Protein AF-A0A7W5KY20-F1 (afdb_monomer)

Secondary structure (DSSP, 8-state):
------------SHHHHHHHHHHHHHHHH-GGGHHHHHHHHHH-HHHHHHHHHHHHHHHHHHHHTTS-HHHHHHHHHHHHHHHHHHHHHHHHHHHHHHHHHHHHHT---PPP-

Sequence (113 aa):
MAQFSGGEEMVSGESGSTYLSAIETAETYFPEQKRLVQRLFYANEAFHSMCEDLAAAAQALAHVERLPETVREARRLEYAGLVDALLKEMGEAIAQSKIVVLRRSTQTGPKPL

Structure (mmCIF, N/CA/C/O backbone):
data_AF-A0A7W5KY20-F1
#
_entry.id   AF-A0A7W5KY20-F1
#
loop_
_atom_site.group_PDB
_atom_site.id
_atom_site.type_symbol
_atom_site.label_atom_id
_atom_site.label_alt_id
_atom_site.label_comp_id
_atom_site.label_asym_id
_atom_site.label_entity_id
_atom_site.label_seq_id
_atom_site.pdbx_PDB_ins_code
_atom_site.Cartn_x
_atom_site.Cartn_y
_atom_site.Cartn_z
_atom_site.occupancy
_atom_site.B_iso_or_equiv
_atom_site.auth_seq_id
_atom_site.auth_comp_id
_atom_site.auth_asym_id
_atom_site.auth_atom_id
_atom_site.pdbx_PDB_model_num
ATOM 1 N N . MET A 1 1 ? -27.983 -29.145 -35.647 1.00 36.66 1 MET A N 1
ATOM 2 C CA . MET A 1 1 ? -26.522 -28.908 -35.613 1.00 36.66 1 MET A CA 1
ATOM 3 C C . MET A 1 1 ? -26.319 -27.408 -35.471 1.00 36.66 1 MET A C 1
ATOM 5 O O . MET A 1 1 ? -26.842 -26.704 -36.315 1.00 36.66 1 MET A O 1
ATOM 9 N N . ALA A 1 2 ? -25.682 -26.820 -34.468 1.00 41.81 2 ALA A N 1
ATOM 10 C CA . ALA A 1 2 ? -25.273 -27.220 -33.127 1.00 41.81 2 ALA A CA 1
ATOM 11 C C . ALA A 1 2 ? -25.364 -25.933 -32.272 1.00 41.81 2 ALA A C 1
ATOM 13 O O . ALA A 1 2 ? -25.144 -24.840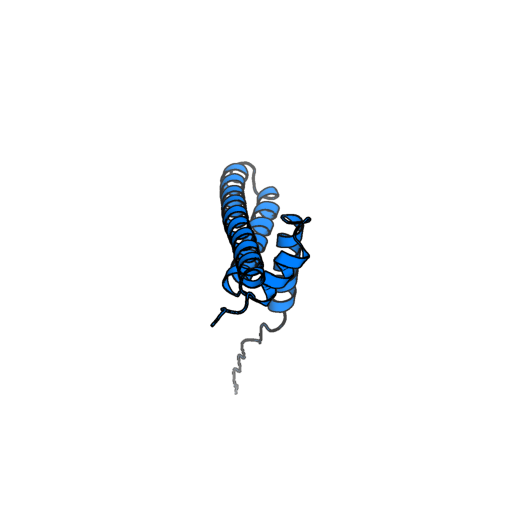 -32.792 1.00 41.81 2 ALA A O 1
ATOM 14 N N . GLN A 1 3 ? -25.746 -26.065 -31.002 1.00 44.97 3 GLN A N 1
ATOM 15 C CA . GLN A 1 3 ? -25.727 -24.988 -30.011 1.00 44.97 3 GLN A CA 1
ATOM 16 C C . GLN A 1 3 ? -24.270 -24.637 -29.674 1.00 44.97 3 GLN A C 1
ATOM 18 O O . GLN A 1 3 ? -23.470 -25.547 -29.472 1.00 44.97 3 GLN A O 1
ATOM 23 N N . PHE A 1 4 ? -23.942 -23.350 -29.560 1.00 42.97 4 PHE A N 1
ATOM 24 C CA . PHE A 1 4 ? -22.763 -22.901 -28.818 1.00 42.97 4 PHE A CA 1
ATOM 25 C C . PHE A 1 4 ? -23.239 -22.184 -27.560 1.00 42.97 4 PHE A C 1
ATOM 27 O O . PHE A 1 4 ? 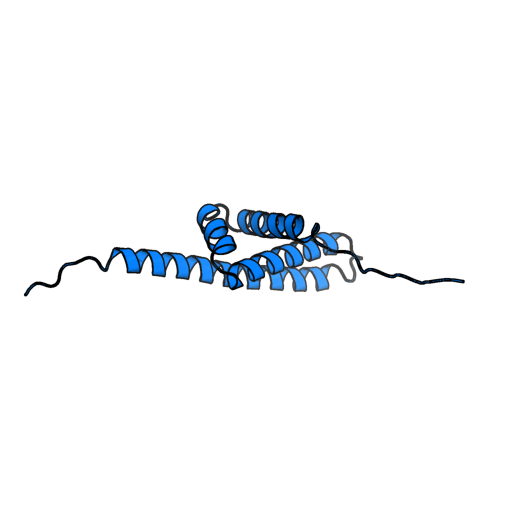-23.596 -21.009 -27.580 1.00 42.97 4 PHE A O 1
ATOM 34 N N . SER A 1 5 ? -23.282 -22.957 -26.478 1.00 50.44 5 SER A N 1
ATOM 35 C CA . SER A 1 5 ? -23.176 -22.445 -25.119 1.00 50.44 5 SER A CA 1
ATOM 36 C C . SER A 1 5 ? -21.768 -21.894 -24.914 1.00 50.44 5 SER A C 1
ATOM 38 O O . SER A 1 5 ? -20.790 -22.575 -25.214 1.00 50.44 5 SER A O 1
ATOM 40 N N . GLY A 1 6 ? -21.676 -20.693 -24.359 1.00 46.12 6 GLY A N 1
ATOM 41 C CA . GLY A 1 6 ? -20.463 -20.145 -23.766 1.00 46.12 6 GLY A CA 1
ATOM 42 C C . GLY A 1 6 ? -20.870 -19.472 -22.468 1.00 46.12 6 GLY A C 1
ATOM 43 O O . GLY A 1 6 ? -21.308 -18.329 -22.483 1.00 46.12 6 GLY A O 1
ATOM 44 N N . GLY A 1 7 ? -20.848 -20.233 -21.374 1.00 50.22 7 GLY A N 1
ATOM 45 C CA . GLY A 1 7 ? -20.946 -19.679 -20.034 1.00 50.22 7 GLY A CA 1
ATOM 46 C C . GLY A 1 7 ? -19.571 -19.175 -19.627 1.00 50.22 7 GLY A C 1
ATOM 47 O O . GLY A 1 7 ? -18.645 -19.972 -19.524 1.00 50.22 7 GLY A O 1
ATOM 48 N N . GLU A 1 8 ? -19.445 -17.878 -19.383 1.00 44.34 8 GLU A N 1
ATOM 49 C CA . GLU A 1 8 ? -18.285 -17.323 -18.688 1.00 44.34 8 GLU A CA 1
ATOM 50 C C . GLU A 1 8 ? -18.492 -17.512 -17.182 1.00 44.34 8 GLU A C 1
ATOM 52 O O . GLU A 1 8 ? -19.124 -16.728 -16.479 1.00 44.34 8 GLU A O 1
ATOM 57 N N . GLU A 1 9 ? -18.098 -18.707 -16.752 1.00 43.56 9 GLU A N 1
ATOM 58 C CA . GLU A 1 9 ? -17.137 -18.935 -15.675 1.00 43.56 9 GLU A CA 1
ATOM 59 C C . GLU A 1 9 ? -17.084 -17.875 -14.554 1.00 43.56 9 GLU A C 1
ATOM 61 O O . GLU A 1 9 ? -16.310 -16.926 -14.540 1.00 43.56 9 GLU A O 1
ATOM 66 N N . MET A 1 10 ? -17.917 -18.124 -13.552 1.00 43.75 10 MET A N 1
ATOM 67 C CA . MET A 1 10 ? -17.723 -17.829 -12.134 1.00 43.75 10 MET A CA 1
ATOM 68 C C . MET A 1 10 ? -16.254 -17.811 -11.645 1.00 43.75 10 MET A C 1
ATOM 70 O O . MET A 1 10 ? -15.729 -18.826 -11.187 1.00 43.75 10 MET A O 1
ATOM 74 N N . VAL A 1 11 ? -15.641 -16.623 -11.588 1.00 46.72 11 VAL A N 1
ATOM 75 C CA . VAL A 1 11 ? -14.424 -16.350 -10.797 1.00 46.72 11 VAL A CA 1
ATOM 76 C C . VAL A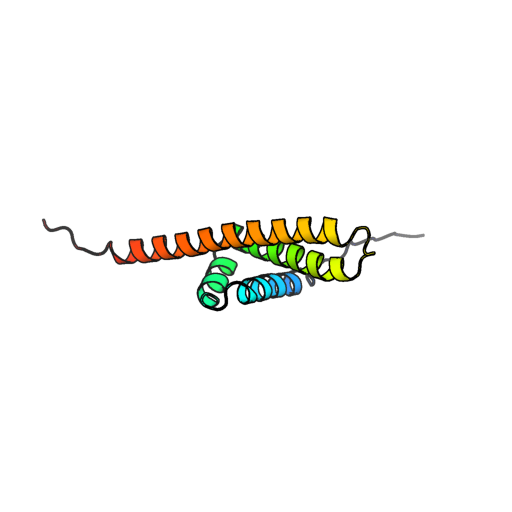 1 11 ? -14.778 -16.183 -9.311 1.00 46.72 11 VAL A C 1
ATOM 78 O O . VAL A 1 11 ? -14.677 -15.120 -8.718 1.00 46.72 11 VAL A O 1
ATOM 81 N N . SER A 1 12 ? -15.256 -17.251 -8.669 1.00 47.44 12 SER A N 1
ATOM 82 C CA . SER A 1 12 ? -15.520 -17.238 -7.216 1.00 47.44 12 SER A CA 1
ATOM 83 C C . SER A 1 12 ? -14.314 -17.719 -6.387 1.00 47.44 12 SER A C 1
ATOM 85 O O . SER A 1 12 ? -14.421 -17.825 -5.166 1.00 47.44 12 SER A O 1
ATOM 87 N N . GLY A 1 13 ? -13.181 -18.030 -7.036 1.00 46.69 13 GLY A N 1
ATOM 88 C CA . GLY A 1 13 ? -11.994 -18.638 -6.414 1.00 46.69 13 GLY A CA 1
ATOM 89 C C . GLY A 1 13 ? -10.762 -17.733 -6.269 1.00 46.69 13 GLY A C 1
ATOM 90 O O . GLY A 1 13 ? -9.965 -17.966 -5.364 1.00 46.69 13 GLY A O 1
ATOM 91 N N . GLU A 1 14 ? -10.602 -16.691 -7.093 1.00 50.56 14 GLU A N 1
ATOM 92 C CA . GLU A 1 14 ? -9.459 -15.760 -6.985 1.00 50.56 14 GLU A CA 1
ATOM 93 C C . GLU A 1 14 ? -9.629 -14.759 -5.844 1.00 50.56 14 GLU A C 1
ATOM 95 O O . GLU A 1 14 ? -8.662 -14.458 -5.143 1.00 50.56 14 GLU A O 1
ATOM 100 N N . SER A 1 15 ? -10.862 -14.306 -5.595 1.00 57.94 15 SER A N 1
ATOM 101 C CA . SER A 1 15 ? -11.131 -13.280 -4.585 1.00 57.94 15 SER A CA 1
ATOM 102 C C . SER A 1 15 ? -10.625 -13.685 -3.205 1.00 57.94 15 SER A C 1
ATOM 104 O O . SER A 1 15 ? -10.014 -12.867 -2.540 1.00 57.94 15 SER A O 1
ATOM 106 N N . GLY A 1 16 ? -10.782 -14.946 -2.787 1.00 60.75 16 GLY A N 1
ATOM 107 C CA . GLY A 1 16 ? -10.309 -15.396 -1.472 1.00 60.75 16 GLY A CA 1
ATOM 108 C C . GLY A 1 16 ? -8.783 -15.385 -1.320 1.00 60.75 16 GLY A C 1
ATOM 109 O O . GLY A 1 16 ? -8.278 -15.060 -0.247 1.00 60.75 16 GLY A O 1
ATOM 110 N N . SER A 1 17 ? -8.043 -15.700 -2.388 1.00 68.81 17 SER A N 1
ATOM 111 C CA . SER A 1 17 ? -6.574 -15.713 -2.370 1.00 68.81 17 SER A CA 1
ATOM 112 C C . SER A 1 17 ? -5.999 -14.298 -2.409 1.00 68.81 17 SER A C 1
ATOM 114 O O . SER A 1 17 ? -5.088 -13.988 -1.644 1.00 68.81 17 SER A O 1
ATOM 116 N N . THR A 1 18 ? -6.544 -13.426 -3.261 1.00 75.38 18 THR A N 1
ATOM 117 C CA . THR A 1 18 ? -6.134 -12.015 -3.343 1.00 75.38 18 THR A CA 1
ATOM 118 C C . THR A 1 18 ? -6.475 -11.270 -2.054 1.00 75.38 18 THR A C 1
ATOM 120 O O . THR A 1 18 ? -5.659 -10.507 -1.548 1.00 75.38 18 THR A O 1
ATOM 123 N N . TYR A 1 19 ? -7.625 -11.579 -1.453 1.00 77.31 19 TYR A N 1
ATOM 124 C CA . TYR A 1 19 ? -8.073 -11.023 -0.177 1.00 77.31 19 TYR A CA 1
ATOM 125 C C . TYR A 1 19 ? -7.136 -11.374 0.987 1.00 77.31 19 TYR A C 1
ATOM 127 O O . TYR A 1 19 ? -6.744 -10.504 1.767 1.00 77.31 19 TYR A O 1
ATOM 135 N N . LEU A 1 20 ? -6.719 -12.641 1.096 1.00 84.31 20 LEU A N 1
ATOM 136 C CA . LEU A 1 20 ? -5.728 -13.050 2.098 1.00 84.31 20 LEU A CA 1
ATOM 137 C C . LEU A 1 20 ? -4.346 -12.446 1.806 1.00 84.31 20 LEU A C 1
ATOM 139 O O . LEU A 1 20 ? -3.683 -11.967 2.722 1.00 84.31 20 LEU A O 1
ATOM 143 N N . SER A 1 21 ? -3.948 -12.360 0.535 1.00 88.19 21 SER A N 1
ATOM 144 C CA . SER A 1 21 ? -2.699 -11.694 0.148 1.00 88.19 21 SER A CA 1
ATOM 145 C C . SER A 1 21 ? -2.694 -10.204 0.518 1.00 88.19 21 SER A C 1
ATOM 147 O O . SER A 1 21 ? -1.655 -9.672 0.914 1.00 88.19 21 SER A O 1
ATOM 149 N N . ALA A 1 22 ? -3.838 -9.521 0.415 1.00 91.25 22 ALA A N 1
ATOM 150 C CA . ALA A 1 22 ? -3.983 -8.103 0.734 1.00 91.25 22 ALA A CA 1
ATOM 151 C C . ALA A 1 22 ? -3.740 -7.821 2.222 1.00 91.25 22 ALA A C 1
ATOM 153 O O . ALA A 1 22 ? -2.922 -6.967 2.581 1.00 91.25 22 ALA A O 1
ATOM 154 N N . ILE A 1 23 ? -4.401 -8.577 3.103 1.00 92.94 23 ILE A N 1
ATOM 155 C CA . ILE A 1 23 ? -4.242 -8.408 4.550 1.00 92.94 23 ILE A CA 1
ATOM 156 C C . ILE A 1 23 ? -2.848 -8.841 5.023 1.00 92.94 23 ILE A C 1
ATOM 158 O O . ILE A 1 23 ? -2.239 -8.134 5.823 1.00 92.94 23 ILE A O 1
ATOM 162 N N . GLU A 1 24 ? -2.298 -9.937 4.492 1.00 94.38 24 GLU A N 1
ATOM 163 C CA . GLU A 1 24 ? -0.950 -10.408 4.834 1.00 94.38 24 GLU A CA 1
ATOM 164 C C . GLU A 1 24 ? 0.122 -9.390 4.438 1.00 94.38 24 GLU A C 1
ATOM 166 O O . GLU A 1 24 ? 1.007 -9.084 5.241 1.00 94.38 24 GLU A O 1
ATOM 171 N N . THR A 1 25 ? -0.000 -8.800 3.244 1.00 94.56 25 THR A N 1
ATOM 172 C CA . THR A 1 25 ? 0.915 -7.751 2.781 1.00 94.56 25 THR A CA 1
ATOM 173 C C . THR A 1 25 ? 0.862 -6.541 3.710 1.00 94.56 25 THR A C 1
ATOM 175 O O . THR A 1 25 ? 1.896 -6.097 4.209 1.00 94.56 25 THR A O 1
ATOM 178 N N . ALA A 1 26 ? -0.336 -6.032 4.013 1.00 92.81 26 ALA A N 1
ATOM 179 C CA . ALA A 1 26 ? -0.501 -4.905 4.929 1.00 92.81 26 ALA A CA 1
ATOM 180 C C . ALA A 1 26 ? 0.085 -5.200 6.323 1.00 92.81 26 ALA A C 1
ATOM 182 O O . ALA A 1 26 ? 0.734 -4.349 6.934 1.00 92.81 26 ALA A O 1
ATOM 183 N N . GLU A 1 27 ? -0.078 -6.420 6.829 1.00 95.25 27 GLU A N 1
ATOM 184 C CA . GLU A 1 27 ? 0.497 -6.835 8.106 1.00 95.25 27 GLU A CA 1
ATOM 185 C C . GLU A 1 27 ? 2.031 -6.862 8.128 1.00 95.25 27 GLU A C 1
ATOM 187 O O . GLU A 1 27 ? 2.617 -6.664 9.198 1.00 95.25 27 GLU A O 1
ATOM 192 N N . THR A 1 28 ? 2.686 -7.108 6.991 1.00 95.00 28 THR A N 1
ATOM 193 C CA . THR A 1 28 ? 4.148 -7.021 6.868 1.00 95.00 28 THR A CA 1
ATOM 194 C C . THR A 1 28 ? 4.637 -5.585 7.047 1.00 95.00 28 THR A C 1
ATOM 196 O O . THR A 1 28 ? 5.663 -5.371 7.692 1.00 95.00 28 THR A O 1
ATOM 199 N N . TYR A 1 29 ? 3.892 -4.600 6.538 1.00 93.56 29 TYR A N 1
ATOM 200 C CA . TYR A 1 29 ? 4.238 -3.181 6.672 1.00 93.56 29 TYR A CA 1
ATOM 201 C C . TYR A 1 29 ? 3.831 -2.576 8.023 1.00 93.56 29 TYR A C 1
ATOM 203 O O . TYR A 1 29 ? 4.448 -1.617 8.486 1.00 93.56 29 TYR A O 1
ATOM 211 N N . PHE A 1 30 ? 2.835 -3.157 8.698 1.00 94.06 30 PHE A N 1
ATOM 212 C CA . PHE A 1 30 ? 2.319 -2.674 9.983 1.00 94.06 30 PHE A CA 1
ATOM 213 C C . PHE A 1 30 ? 2.356 -3.748 11.095 1.00 94.06 30 PHE A C 1
ATOM 215 O O . PHE A 1 30 ? 1.320 -4.033 11.712 1.00 94.06 30 PHE A O 1
ATOM 222 N N . PRO A 1 31 ? 3.530 -4.323 11.433 1.00 93.62 31 PRO A N 1
ATOM 223 C CA . PRO A 1 31 ? 3.633 -5.469 12.345 1.00 93.62 31 PRO A CA 1
ATOM 224 C C . PRO A 1 31 ? 3.123 -5.171 13.765 1.00 93.62 31 PRO A C 1
ATOM 226 O O . PRO A 1 31 ? 2.418 -5.985 14.361 1.00 93.62 31 PRO A O 1
ATOM 229 N N . GLU A 1 32 ? 3.370 -3.965 14.278 1.00 93.38 32 GLU A N 1
ATOM 230 C CA . GLU A 1 32 ? 2.906 -3.536 15.608 1.00 93.38 32 GLU A CA 1
ATOM 231 C C . GLU A 1 32 ? 1.384 -3.324 15.680 1.00 93.38 32 GLU A C 1
ATOM 233 O O . GLU A 1 32 ? 0.801 -3.163 16.753 1.00 93.38 32 GLU A O 1
ATOM 238 N N . GLN A 1 33 ? 0.715 -3.268 14.526 1.00 92.75 33 GLN A N 1
ATOM 239 C CA . GLN A 1 33 ? -0.675 -2.829 14.398 1.00 92.75 33 GLN A CA 1
ATOM 240 C C . GLN A 1 33 ? -1.556 -3.871 13.701 1.00 92.75 33 GLN A C 1
ATOM 242 O O . GLN A 1 33 ? -2.712 -3.571 13.408 1.00 92.75 33 GLN A O 1
ATOM 247 N N . LYS A 1 34 ? -1.066 -5.108 13.525 1.00 93.38 34 LYS A N 1
ATOM 248 C CA . LYS A 1 34 ? -1.759 -6.216 12.840 1.00 93.38 34 LYS A CA 1
ATOM 249 C C . LYS A 1 34 ? -3.227 -6.360 13.231 1.00 93.38 34 LYS A C 1
ATOM 251 O O . LYS A 1 34 ? -4.100 -6.338 12.377 1.00 93.38 34 LYS A O 1
ATOM 256 N N . ARG A 1 35 ? -3.540 -6.398 14.531 1.00 91.50 35 ARG A N 1
ATOM 257 C CA . ARG A 1 35 ? -4.934 -6.531 15.009 1.00 91.50 35 ARG A CA 1
ATOM 258 C C . ARG A 1 35 ? -5.844 -5.381 14.566 1.00 91.50 35 ARG A C 1
ATOM 260 O O . ARG A 1 35 ? -7.044 -5.576 14.388 1.00 91.50 35 ARG 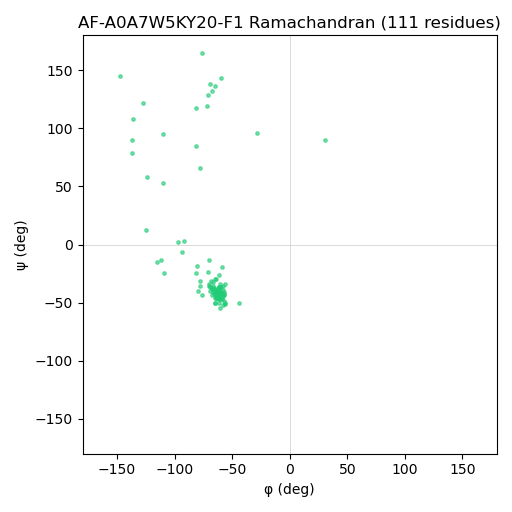A O 1
ATOM 267 N N . LEU A 1 36 ? -5.300 -4.170 14.467 1.00 92.38 36 LEU A N 1
ATOM 268 C CA . LEU A 1 36 ? -6.054 -2.998 14.032 1.00 92.38 36 LEU A CA 1
ATOM 269 C C . LEU A 1 36 ? -6.198 -2.974 12.509 1.00 92.38 36 LEU A C 1
ATOM 271 O O . LEU A 1 36 ? -7.291 -2.691 12.033 1.00 92.38 36 LEU A O 1
ATOM 275 N N . VAL A 1 37 ? -5.142 -3.339 11.777 1.00 93.62 37 VAL A N 1
ATOM 276 C CA . VAL A 1 37 ? -5.177 -3.549 10.322 1.00 93.62 37 VAL A CA 1
ATOM 277 C C . VAL A 1 37 ? -6.243 -4.578 9.968 1.00 93.62 37 VAL A C 1
ATOM 279 O O . VAL A 1 37 ? -7.131 -4.270 9.185 1.00 93.62 37 VAL A O 1
ATOM 282 N N . GLN A 1 38 ? -6.245 -5.739 10.630 1.00 93.62 38 GLN A N 1
ATOM 283 C CA . GLN A 1 38 ? -7.261 -6.770 10.423 1.00 93.62 38 GLN A CA 1
ATOM 284 C C . GLN A 1 38 ? -8.670 -6.236 10.669 1.00 93.62 38 GLN A C 1
ATOM 286 O O . GLN A 1 38 ? -9.560 -6.397 9.842 1.00 93.62 38 GLN A O 1
ATOM 291 N N . ARG A 1 39 ? -8.882 -5.545 11.793 1.00 93.44 39 ARG A N 1
ATOM 292 C CA . ARG A 1 39 ? -10.190 -4.966 12.110 1.00 93.44 39 ARG A CA 1
ATOM 293 C C . ARG A 1 39 ? -10.656 -3.980 11.043 1.00 93.44 39 ARG A C 1
ATOM 295 O O . ARG A 1 39 ? -11.822 -4.020 10.675 1.00 93.44 39 ARG A O 1
ATOM 302 N N . LEU A 1 40 ? -9.780 -3.080 10.600 1.00 92.88 40 LEU A N 1
ATOM 303 C CA . LEU A 1 40 ? -10.112 -2.086 9.582 1.00 92.88 40 LEU A CA 1
ATOM 304 C C . LEU A 1 40 ? -10.387 -2.742 8.235 1.00 92.88 40 LEU A C 1
ATOM 306 O O . LEU A 1 40 ? -11.359 -2.378 7.593 1.00 92.88 40 LEU A O 1
ATOM 310 N N . PHE A 1 41 ? -9.602 -3.748 7.869 1.00 93.56 41 PHE A N 1
ATOM 311 C CA . PHE A 1 41 ? -9.780 -4.511 6.643 1.00 93.56 41 PHE A CA 1
ATOM 312 C C . PHE A 1 41 ? -11.170 -5.158 6.550 1.00 93.56 41 PHE A C 1
ATOM 314 O O . PHE A 1 41 ? -11.832 -5.032 5.530 1.00 93.56 41 PHE A O 1
ATOM 321 N N . TYR A 1 42 ? -11.674 -5.754 7.637 1.00 91.56 42 TYR A N 1
ATOM 322 C CA . TYR A 1 42 ? -13.025 -6.338 7.651 1.00 91.56 42 TYR A CA 1
ATOM 323 C C . TYR A 1 42 ? -14.161 -5.323 7.868 1.00 91.56 42 TYR A C 1
ATOM 325 O O . TYR A 1 42 ? -15.320 -5.652 7.627 1.00 91.56 42 TYR A O 1
ATOM 333 N N . ALA A 1 43 ? -13.873 -4.123 8.385 1.00 89.56 43 ALA A N 1
ATOM 334 C CA . ALA A 1 43 ? -14.898 -3.165 8.818 1.00 89.56 43 ALA A CA 1
ATOM 335 C C . ALA A 1 43 ? -14.997 -1.899 7.954 1.00 89.56 43 ALA A C 1
ATOM 337 O O . ALA A 1 43 ? -15.941 -1.127 8.122 1.00 89.56 43 ALA A O 1
ATOM 338 N N . ASN A 1 44 ? -14.020 -1.640 7.087 1.00 90.69 44 ASN A N 1
ATOM 339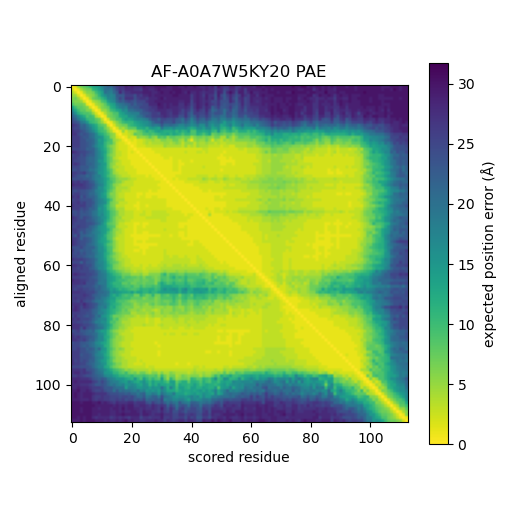 C CA . ASN A 1 44 ? -13.935 -0.438 6.269 1.00 90.69 44 ASN A CA 1
ATOM 340 C C . ASN A 1 44 ? -13.532 -0.815 4.840 1.00 90.69 44 ASN A C 1
ATOM 342 O O . ASN A 1 44 ? -12.376 -1.136 4.581 1.00 90.69 44 ASN A O 1
ATOM 346 N N . GLU A 1 45 ? -14.486 -0.713 3.917 1.00 89.69 45 GLU A N 1
ATOM 347 C CA . GLU A 1 45 ? -14.310 -1.032 2.496 1.00 89.69 45 GLU A CA 1
ATOM 348 C C . GLU A 1 45 ? -13.227 -0.179 1.816 1.00 89.69 45 GLU A C 1
ATOM 350 O O . GLU A 1 45 ? -12.447 -0.692 1.020 1.00 89.69 45 GLU A O 1
ATOM 355 N N . ALA A 1 46 ? -13.095 1.100 2.182 1.00 90.88 46 ALA A N 1
ATOM 356 C CA . ALA A 1 46 ? -12.022 1.941 1.650 1.00 90.88 46 ALA A CA 1
ATOM 357 C C . ALA A 1 46 ? -10.645 1.455 2.130 1.00 90.88 46 ALA A C 1
ATOM 359 O O . ALA A 1 46 ? -9.685 1.442 1.367 1.00 90.88 46 ALA A O 1
ATOM 360 N N . PHE A 1 47 ? -10.546 1.007 3.387 1.00 93.00 47 PHE A N 1
ATOM 361 C CA . PHE A 1 47 ? -9.310 0.419 3.909 1.00 93.00 47 PHE A CA 1
ATOM 362 C C . PHE A 1 47 ? -9.006 -0.944 3.286 1.00 93.00 47 PHE A C 1
ATOM 364 O O . PHE A 1 47 ? -7.847 -1.248 3.023 1.00 93.00 47 PHE A O 1
ATOM 371 N N . HIS A 1 48 ? -10.040 -1.738 3.019 1.00 93.06 48 HIS A N 1
ATOM 372 C CA . HIS A 1 48 ? -9.928 -2.981 2.270 1.00 93.06 48 HIS A CA 1
ATOM 373 C C . HIS A 1 48 ? -9.327 -2.746 0.874 1.00 93.06 48 HIS A C 1
ATOM 375 O O . HIS A 1 48 ? -8.297 -3.339 0.563 1.00 93.06 48 HIS A O 1
ATOM 381 N N . SER A 1 49 ? -9.891 -1.812 0.099 1.00 92.50 49 SER A N 1
ATOM 382 C CA . SER A 1 49 ? -9.380 -1.445 -1.231 1.00 92.50 49 SER A CA 1
ATOM 383 C C . SER A 1 49 ? -7.919 -0.988 -1.181 1.00 92.50 49 SER A C 1
ATOM 385 O O . SER A 1 49 ? -7.112 -1.433 -1.988 1.00 92.50 49 SER A O 1
ATOM 387 N N . MET A 1 50 ? -7.536 -0.174 -0.185 1.00 94.44 50 MET A N 1
ATOM 388 C CA . MET A 1 50 ? -6.135 0.243 -0.016 1.00 94.44 50 MET A CA 1
ATOM 389 C C . MET A 1 50 ? -5.187 -0.945 0.224 1.00 94.44 50 MET A C 1
ATOM 391 O O . MET A 1 50 ? -4.055 -0.936 -0.256 1.00 94.44 50 MET A O 1
ATOM 395 N N . CYS A 1 51 ? -5.621 -1.978 0.956 1.00 95.25 51 CYS A N 1
ATOM 396 C CA . CYS A 1 51 ? -4.822 -3.191 1.144 1.00 95.25 51 CYS A CA 1
ATOM 397 C C . CYS A 1 51 ? -4.669 -3.994 -0.159 1.00 95.25 51 CYS A C 1
ATOM 399 O O . CYS A 1 51 ? -3.599 -4.559 -0.396 1.00 95.25 51 CYS A O 1
ATOM 401 N N . GLU A 1 52 ? -5.713 -4.061 -0.991 1.00 94.12 52 GLU A N 1
ATOM 402 C CA . GLU A 1 52 ? -5.652 -4.712 -2.307 1.00 94.12 52 GLU A CA 1
ATOM 403 C C . GLU A 1 52 ? -4.680 -3.975 -3.237 1.00 94.12 52 GLU A C 1
ATOM 405 O O . GLU A 1 52 ? -3.793 -4.599 -3.826 1.00 94.12 52 GLU A O 1
ATOM 410 N N . ASP A 1 53 ? -4.771 -2.643 -3.282 1.00 94.12 53 ASP A N 1
ATOM 411 C CA . ASP A 1 53 ? -3.873 -1.792 -4.066 1.00 94.12 53 ASP A CA 1
ATOM 412 C C . ASP A 1 53 ? -2.415 -1.929 -3.603 1.00 94.12 53 ASP A C 1
ATOM 414 O O . ASP A 1 53 ? -1.498 -2.033 -4.424 1.00 94.12 53 ASP A O 1
ATOM 418 N N . LEU A 1 54 ? -2.184 -2.003 -2.287 1.00 94.75 54 LEU A N 1
ATOM 419 C CA . LEU A 1 54 ? -0.852 -2.214 -1.724 1.00 94.75 54 LEU A CA 1
ATOM 420 C C . LEU A 1 54 ? -0.272 -3.570 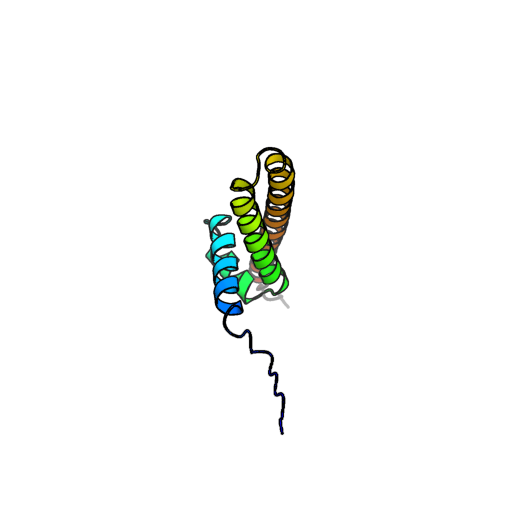-2.136 1.00 94.75 54 LEU A C 1
ATOM 422 O O . LEU A 1 54 ? 0.897 -3.640 -2.520 1.00 94.75 54 LEU A O 1
ATOM 426 N N . ALA A 1 55 ? -1.066 -4.642 -2.080 1.00 94.00 55 ALA A N 1
A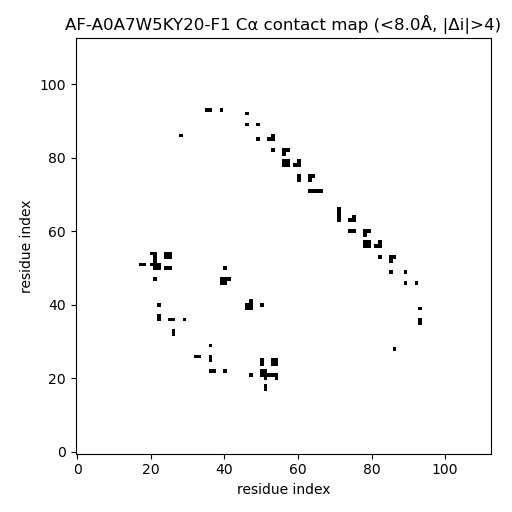TOM 427 C CA . ALA A 1 55 ? -0.622 -5.965 -2.510 1.00 94.00 55 ALA A CA 1
ATOM 428 C C . ALA A 1 55 ? -0.295 -6.000 -4.006 1.00 94.00 55 ALA A C 1
ATOM 430 O O . ALA A 1 55 ? 0.759 -6.516 -4.386 1.00 94.00 55 ALA A O 1
ATOM 431 N N . ALA A 1 56 ? -1.130 -5.384 -4.844 1.00 92.50 56 ALA A N 1
ATOM 432 C CA . ALA A 1 56 ? -0.873 -5.279 -6.276 1.00 92.50 56 ALA A CA 1
ATOM 433 C C . ALA A 1 56 ? 0.413 -4.484 -6.572 1.00 92.50 56 ALA A C 1
ATOM 435 O O . ALA A 1 56 ? 1.252 -4.928 -7.362 1.00 92.50 56 ALA A O 1
ATOM 436 N N . ALA A 1 57 ? 0.618 -3.345 -5.904 1.00 92.75 57 ALA A N 1
ATOM 437 C CA . ALA A 1 57 ? 1.811 -2.516 -6.074 1.00 92.75 57 ALA A CA 1
ATOM 438 C C . ALA A 1 57 ? 3.089 -3.222 -5.584 1.00 92.75 57 ALA A C 1
ATOM 440 O O . ALA A 1 57 ? 4.113 -3.204 -6.274 1.00 92.75 57 ALA A O 1
ATOM 441 N N . ALA A 1 58 ? 3.032 -3.897 -4.432 1.00 91.75 58 ALA A N 1
ATOM 442 C CA . ALA A 1 58 ? 4.151 -4.668 -3.894 1.00 91.75 58 ALA A CA 1
ATOM 443 C C . ALA A 1 58 ? 4.508 -5.859 -4.799 1.00 91.75 58 ALA A C 1
ATOM 445 O O . ALA A 1 58 ? 5.686 -6.110 -5.073 1.00 91.75 58 ALA A O 1
ATOM 446 N N . GLN A 1 59 ? 3.501 -6.559 -5.331 1.00 91.38 59 GLN A N 1
ATOM 447 C CA . GLN A 1 59 ? 3.707 -7.633 -6.296 1.00 91.38 59 GLN A CA 1
ATOM 448 C C . GLN A 1 59 ? 4.345 -7.103 -7.583 1.00 91.38 59 GLN A C 1
ATOM 450 O O . GLN A 1 59 ? 5.322 -7.688 -8.060 1.00 91.38 59 GLN A O 1
ATOM 455 N N . ALA A 1 60 ? 3.849 -5.986 -8.122 1.00 90.19 60 ALA A N 1
ATOM 456 C CA . ALA A 1 60 ? 4.418 -5.351 -9.306 1.00 90.19 60 ALA A CA 1
ATOM 457 C C . ALA A 1 60 ? 5.890 -4.978 -9.084 1.00 90.19 60 ALA A C 1
ATOM 459 O O . ALA A 1 60 ? 6.735 -5.308 -9.916 1.00 90.19 60 ALA A O 1
ATOM 460 N N . LEU A 1 61 ? 6.227 -4.402 -7.926 1.00 89.12 61 LEU A N 1
ATOM 461 C CA . LEU A 1 61 ? 7.605 -4.075 -7.559 1.00 89.12 61 LEU A CA 1
ATOM 462 C C . LEU A 1 61 ? 8.509 -5.321 -7.515 1.00 89.12 61 LEU A C 1
ATOM 464 O O . LEU A 1 61 ? 9.608 -5.299 -8.067 1.00 89.12 61 LEU A O 1
ATOM 468 N N . ALA A 1 62 ? 8.032 -6.435 -6.951 1.00 88.69 62 ALA A N 1
ATOM 469 C CA . ALA A 1 62 ? 8.764 -7.705 -6.962 1.00 88.69 62 ALA A CA 1
ATOM 470 C C . ALA A 1 62 ? 8.955 -8.272 -8.384 1.00 88.69 62 ALA A C 1
ATOM 472 O O . ALA A 1 62 ? 9.941 -8.952 -8.672 1.00 88.69 62 ALA A O 1
ATOM 473 N N . HIS A 1 63 ? 8.027 -7.989 -9.303 1.00 87.88 63 HIS A N 1
ATOM 474 C CA . HIS A 1 63 ? 8.139 -8.399 -10.705 1.00 87.88 63 HIS A CA 1
ATOM 475 C C . HIS A 1 63 ? 9.101 -7.500 -11.486 1.00 87.88 63 HIS A C 1
ATOM 477 O O . HIS A 1 63 ? 9.796 -7.990 -12.380 1.00 87.88 63 HIS A O 1
ATOM 483 N N . VAL A 1 64 ? 9.209 -6.217 -11.122 1.00 87.56 64 VAL A N 1
ATOM 484 C CA . VAL A 1 64 ? 10.166 -5.281 -11.729 1.00 87.56 64 VAL A CA 1
ATOM 485 C C . VAL A 1 64 ? 11.599 -5.771 -11.591 1.00 87.56 64 VAL A C 1
ATOM 487 O O . VAL A 1 64 ? 12.377 -5.620 -12.530 1.00 87.56 64 VAL A O 1
ATOM 490 N N . GLU A 1 65 ? 11.955 -6.427 -10.486 1.00 78.38 65 GLU A N 1
ATOM 491 C CA . GLU A 1 65 ? 13.298 -6.989 -10.308 1.00 78.38 65 GLU A CA 1
ATOM 492 C C . GLU A 1 65 ? 13.683 -8.005 -11.392 1.00 78.38 65 GLU A C 1
ATOM 494 O O . GLU A 1 65 ? 14.870 -8.227 -11.616 1.00 78.38 65 GLU A O 1
ATOM 499 N N . ARG A 1 66 ? 12.714 -8.568 -12.123 1.00 85.19 66 ARG A N 1
ATOM 500 C CA . ARG A 1 66 ? 12.937 -9.514 -13.229 1.00 85.19 66 ARG A CA 1
ATOM 501 C C . ARG A 1 66 ? 13.011 -8.848 -14.607 1.00 85.19 66 ARG A C 1
ATOM 503 O O . ARG A 1 66 ? 13.307 -9.527 -15.586 1.00 85.19 66 ARG A O 1
ATOM 510 N N . LEU A 1 67 ? 12.750 -7.543 -14.707 1.00 85.00 67 LEU A N 1
ATOM 511 C CA . LEU A 1 67 ? 12.775 -6.808 -15.973 1.00 85.00 67 LEU A CA 1
ATOM 512 C C . LEU A 1 67 ? 14.209 -6.520 -16.458 1.00 85.00 67 LEU A C 1
ATOM 514 O O . LEU A 1 67 ? 15.162 -6.625 -15.685 1.00 85.00 67 LEU A O 1
ATOM 518 N N . PRO A 1 68 ? 14.400 -6.137 -17.733 1.00 85.94 68 PRO A N 1
ATOM 519 C CA . PRO A 1 68 ? 15.682 -5.633 -18.220 1.00 85.94 68 PRO A CA 1
ATOM 520 C C . PRO A 1 68 ? 16.131 -4.381 -17.458 1.00 85.94 68 PRO A C 1
ATOM 522 O O . PRO A 1 68 ? 15.317 -3.519 -17.130 1.00 85.94 68 PRO A O 1
ATOM 525 N N . GLU A 1 69 ? 17.437 -4.248 -17.220 1.00 80.25 69 GLU A N 1
ATOM 526 C CA . GLU A 1 69 ? 18.022 -3.161 -16.415 1.00 80.25 69 GLU A CA 1
ATOM 527 C C . GLU A 1 69 ? 17.647 -1.765 -16.926 1.00 80.25 69 GLU A C 1
ATOM 529 O O . GLU A 1 69 ? 17.384 -0.866 -16.133 1.00 80.25 69 GLU A O 1
ATOM 534 N N . THR A 1 70 ? 17.502 -1.626 -18.245 1.00 80.75 70 THR A N 1
ATOM 535 C CA . THR A 1 70 ? 17.136 -0.381 -18.932 1.00 80.75 70 THR A CA 1
ATOM 536 C C . THR A 1 70 ? 15.767 0.176 -18.539 1.00 80.75 70 THR A C 1
ATOM 538 O O . THR A 1 70 ? 15.551 1.379 -18.647 1.00 80.75 70 THR A O 1
ATOM 541 N N . VAL A 1 71 ? 14.841 -0.673 -18.086 1.00 85.19 71 VAL A N 1
ATOM 542 C CA . VAL A 1 71 ? 13.493 -0.272 -17.643 1.00 85.19 71 VAL A CA 1
ATOM 543 C C . VAL A 1 71 ? 13.261 -0.540 -16.156 1.00 85.19 71 VAL A C 1
ATOM 545 O O . VAL A 1 71 ? 12.318 0.002 -15.579 1.00 85.19 71 VAL A O 1
ATOM 548 N N . ARG A 1 72 ? 14.126 -1.353 -15.534 1.00 89.00 72 ARG A N 1
ATOM 549 C CA . ARG A 1 72 ? 14.040 -1.770 -14.131 1.00 89.00 72 ARG A CA 1
ATOM 550 C C . ARG A 1 72 ? 13.999 -0.570 -13.198 1.00 89.00 72 ARG A C 1
ATOM 552 O O . ARG A 1 72 ? 13.093 -0.482 -12.383 1.00 89.00 72 ARG A O 1
ATOM 559 N N . GLU A 1 73 ? 14.939 0.360 -13.343 1.00 84.81 73 GLU A N 1
ATOM 560 C CA . GLU A 1 73 ? 15.081 1.471 -12.396 1.00 84.81 73 GLU A CA 1
ATOM 561 C C . GLU A 1 73 ? 13.894 2.439 -12.464 1.00 84.81 73 GLU A C 1
ATOM 563 O O . GLU A 1 73 ? 13.322 2.801 -11.438 1.00 84.81 73 GLU A O 1
ATOM 568 N N . ALA A 1 74 ? 13.451 2.781 -13.679 1.00 83.62 74 ALA A N 1
ATOM 569 C CA . ALA A 1 74 ? 12.304 3.664 -13.882 1.00 83.62 74 ALA A CA 1
ATOM 570 C C . ALA A 1 74 ? 11.011 3.064 -13.305 1.00 83.62 74 ALA A C 1
ATOM 572 O O . ALA A 1 74 ? 10.286 3.739 -12.577 1.00 83.62 74 ALA A O 1
ATOM 573 N N . ARG A 1 75 ? 10.748 1.777 -13.572 1.00 86.38 75 ARG A N 1
ATOM 574 C CA . ARG A 1 75 ? 9.567 1.089 -13.032 1.00 86.38 75 ARG A CA 1
ATOM 575 C C . ARG A 1 75 ? 9.671 0.860 -11.530 1.00 86.38 75 ARG A C 1
ATOM 577 O O . ARG A 1 75 ? 8.673 0.982 -10.830 1.00 86.38 75 ARG A O 1
ATOM 584 N N . ARG A 1 76 ? 10.870 0.577 -11.016 1.00 90.06 76 ARG A N 1
ATOM 585 C CA . ARG A 1 76 ? 11.104 0.399 -9.579 1.00 90.06 76 ARG A CA 1
ATOM 586 C C . ARG A 1 76 ? 10.739 1.673 -8.834 1.00 90.06 76 ARG A C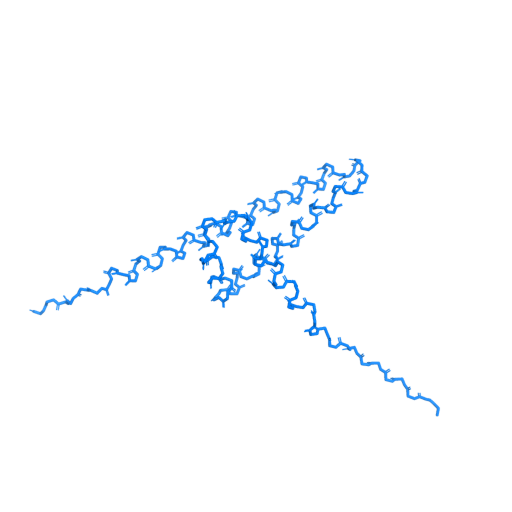 1
ATOM 588 O O . ARG A 1 76 ? 10.033 1.591 -7.837 1.00 90.06 76 ARG A O 1
ATOM 595 N N . LEU A 1 77 ? 11.190 2.827 -9.325 1.00 89.25 77 LEU A N 1
ATOM 596 C CA . LEU A 1 77 ? 10.899 4.115 -8.704 1.00 89.25 77 LEU A CA 1
ATOM 597 C C . LEU A 1 77 ? 9.396 4.430 -8.720 1.00 89.25 77 LEU A C 1
ATOM 599 O O . LEU A 1 77 ? 8.857 4.878 -7.713 1.00 89.25 77 LEU A O 1
ATOM 603 N N . GLU A 1 78 ? 8.721 4.150 -9.835 1.00 89.75 78 GLU A N 1
ATOM 604 C CA . GLU A 1 78 ? 7.276 4.351 -9.988 1.00 89.75 78 GLU A CA 1
ATOM 605 C C . GLU A 1 78 ? 6.469 3.523 -8.976 1.00 89.75 78 GLU A C 1
ATOM 607 O O . GLU A 1 78 ? 5.706 4.084 -8.188 1.00 89.75 78 GLU A O 1
ATOM 612 N N . TYR A 1 79 ? 6.679 2.202 -8.931 1.00 90.81 79 TYR A N 1
ATOM 613 C CA . TYR A 1 79 ? 5.943 1.340 -8.001 1.00 90.81 79 TYR A CA 1
ATOM 614 C C . TYR A 1 79 ? 6.355 1.558 -6.543 1.00 90.81 79 TYR A C 1
ATOM 616 O O . TYR A 1 79 ? 5.502 1.488 -5.663 1.00 90.81 79 TYR A O 1
ATOM 624 N N . ALA A 1 80 ? 7.625 1.874 -6.267 1.00 91.44 80 ALA A N 1
ATOM 625 C CA . ALA A 1 80 ? 8.052 2.240 -4.918 1.00 91.44 80 ALA A CA 1
ATOM 626 C C . ALA A 1 80 ? 7.348 3.516 -4.429 1.00 91.44 80 ALA A C 1
ATOM 628 O O . ALA A 1 80 ? 6.938 3.571 -3.273 1.00 91.44 80 ALA A O 1
ATOM 629 N N . GLY A 1 81 ? 7.154 4.508 -5.305 1.00 93.06 81 GLY A N 1
ATOM 630 C CA . GLY A 1 81 ? 6.386 5.713 -4.988 1.00 93.06 81 GLY A CA 1
ATOM 631 C C . GLY A 1 81 ? 4.909 5.426 -4.703 1.00 93.06 81 GLY A C 1
ATOM 632 O O . GLY A 1 81 ? 4.348 5.994 -3.769 1.00 93.06 81 GLY A O 1
ATOM 633 N N . LEU A 1 82 ? 4.291 4.511 -5.458 1.00 93.44 82 LEU A N 1
ATOM 634 C CA . LEU A 1 82 ? 2.915 4.069 -5.199 1.00 93.44 82 LEU A CA 1
ATOM 635 C C . LEU A 1 82 ? 2.785 3.358 -3.847 1.00 93.44 82 LEU A C 1
ATOM 637 O O . LEU A 1 82 ? 1.876 3.669 -3.081 1.00 93.44 82 LEU A O 1
ATOM 641 N N . VAL A 1 83 ? 3.712 2.449 -3.528 1.00 93.88 83 VAL A N 1
ATOM 642 C CA . VAL A 1 83 ? 3.750 1.773 -2.222 1.00 93.88 83 VAL A CA 1
ATOM 643 C C . VAL A 1 83 ? 3.895 2.794 -1.093 1.00 93.88 83 VAL A C 1
ATOM 645 O O . VAL A 1 83 ? 3.143 2.733 -0.127 1.00 93.88 83 VAL A O 1
ATOM 648 N N . ASP A 1 84 ? 4.810 3.759 -1.211 1.00 95.62 84 ASP A N 1
ATOM 649 C CA . ASP A 1 84 ? 5.015 4.790 -0.184 1.00 95.62 84 ASP A CA 1
ATOM 650 C C . ASP A 1 84 ? 3.758 5.649 0.047 1.00 95.62 84 ASP A C 1
ATOM 652 O O . ASP A 1 84 ? 3.339 5.852 1.190 1.00 95.62 84 ASP A O 1
ATOM 656 N N . ALA A 1 85 ? 3.100 6.082 -1.034 1.00 95.50 85 ALA A N 1
ATOM 657 C CA . ALA A 1 85 ? 1.856 6.844 -0.957 1.00 95.50 85 ALA A CA 1
ATOM 658 C C . ALA A 1 85 ? 0.738 6.052 -0.255 1.00 95.50 85 ALA A C 1
ATOM 660 O O . ALA A 1 85 ? 0.114 6.568 0.674 1.00 95.50 85 ALA A O 1
ATOM 661 N N . LEU A 1 86 ? 0.543 4.784 -0.630 1.00 94.75 86 LEU A N 1
ATOM 662 C CA . LEU A 1 86 ? -0.453 3.905 -0.010 1.00 94.75 86 LEU A CA 1
ATOM 663 C C . LEU A 1 86 ? -0.163 3.677 1.476 1.00 94.75 86 LEU A C 1
ATOM 665 O O . LEU A 1 86 ? -1.060 3.781 2.310 1.00 94.75 86 LEU A O 1
ATOM 669 N N . LEU A 1 87 ? 1.096 3.426 1.845 1.00 95.56 87 LEU A N 1
ATOM 670 C CA . LEU A 1 87 ? 1.479 3.239 3.246 1.00 95.56 87 LEU A CA 1
ATOM 671 C C . LEU A 1 87 ? 1.201 4.482 4.091 1.00 95.56 87 LEU A C 1
ATOM 673 O O . LEU A 1 87 ? 0.783 4.363 5.247 1.00 95.56 87 LEU A O 1
ATOM 677 N N . LYS A 1 88 ? 1.391 5.674 3.522 1.00 95.44 88 LYS A N 1
ATOM 678 C CA . LYS A 1 88 ? 1.046 6.925 4.192 1.00 95.44 88 LYS A CA 1
ATOM 679 C C . LYS A 1 88 ? -0.462 7.040 4.423 1.00 95.44 88 LYS A C 1
ATOM 681 O O . LYS A 1 88 ? -0.874 7.278 5.559 1.00 95.44 88 LYS A O 1
ATOM 686 N N . GLU A 1 89 ? -1.277 6.821 3.394 1.00 94.31 89 GLU A N 1
ATOM 687 C CA . GLU A 1 89 ? -2.743 6.889 3.497 1.00 94.31 89 GLU A CA 1
ATOM 688 C C . GLU A 1 89 ? -3.298 5.857 4.489 1.00 94.31 89 GLU A C 1
ATOM 690 O O . GLU A 1 89 ? -4.104 6.180 5.368 1.00 94.31 89 GLU A O 1
ATOM 695 N N . MET A 1 90 ? -2.791 4.624 4.438 1.00 94.12 90 MET A N 1
ATOM 696 C CA . MET A 1 90 ? -3.145 3.576 5.394 1.00 94.12 90 MET A CA 1
ATOM 697 C C . MET A 1 90 ? -2.731 3.943 6.822 1.00 94.12 90 MET A C 1
ATOM 699 O O . MET A 1 90 ? -3.502 3.737 7.764 1.00 94.12 90 MET A O 1
ATOM 703 N N . GLY A 1 91 ? -1.539 4.518 7.005 1.00 93.62 91 GLY A N 1
ATOM 704 C CA . GLY A 1 91 ? -1.065 5.004 8.300 1.00 93.62 91 GLY A CA 1
ATOM 705 C C . GLY A 1 91 ? -1.972 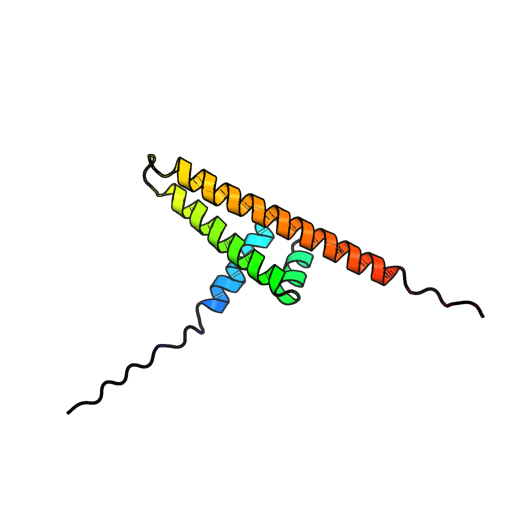6.087 8.891 1.00 93.62 91 GLY A C 1
ATOM 706 O O . GLY A 1 91 ? -2.303 6.043 10.081 1.00 93.62 91 GLY A O 1
ATOM 707 N N . GLU A 1 92 ? -2.437 7.019 8.059 1.00 93.19 92 GLU A N 1
ATOM 708 C CA . GLU A 1 92 ? -3.397 8.055 8.447 1.00 93.19 92 GLU A CA 1
ATOM 709 C C . GLU A 1 92 ? -4.755 7.451 8.833 1.00 93.19 92 GLU A C 1
ATOM 711 O O . GLU A 1 92 ? -5.282 7.765 9.905 1.00 93.19 92 GLU A O 1
ATOM 716 N N . ALA A 1 93 ? -5.285 6.517 8.040 1.00 90.75 93 ALA A N 1
ATOM 717 C CA . ALA A 1 93 ? -6.534 5.818 8.347 1.00 90.75 93 ALA A CA 1
ATOM 718 C C . ALA A 1 93 ? -6.456 5.038 9.676 1.00 90.75 93 ALA A C 1
ATOM 720 O O . ALA A 1 93 ? -7.376 5.081 10.505 1.00 90.75 93 ALA A O 1
ATOM 721 N N . ILE A 1 94 ? -5.324 4.376 9.938 1.00 91.62 94 ILE A N 1
ATOM 722 C CA . ILE A 1 94 ? -5.047 3.687 11.205 1.00 91.62 94 ILE A CA 1
ATOM 723 C C . ILE A 1 94 ? -5.019 4.682 12.374 1.00 91.62 94 ILE A C 1
ATOM 725 O O . ILE A 1 94 ? -5.616 4.425 13.427 1.00 91.62 94 ILE A O 1
ATOM 729 N N . ALA A 1 95 ? -4.342 5.822 12.216 1.00 90.19 95 ALA A N 1
ATOM 730 C CA . ALA A 1 95 ? -4.261 6.854 13.246 1.00 90.19 95 ALA A CA 1
ATOM 731 C C . ALA A 1 95 ? -5.640 7.462 13.557 1.00 90.19 95 ALA A C 1
ATOM 733 O O . ALA A 1 95 ? -6.014 7.591 14.726 1.00 90.19 95 ALA A O 1
ATOM 734 N N . GLN A 1 96 ? -6.434 7.759 12.529 1.00 86.50 96 GLN A N 1
ATOM 735 C CA . GLN A 1 96 ? -7.794 8.279 12.673 1.00 86.50 96 GLN A CA 1
ATOM 736 C C . GLN A 1 96 ? -8.722 7.284 13.381 1.00 86.50 96 GLN A C 1
ATOM 738 O O . GLN A 1 96 ? -9.494 7.676 14.259 1.00 86.50 96 GLN A O 1
ATOM 743 N N . SER A 1 97 ? -8.603 5.987 13.081 1.00 82.75 97 SER A N 1
ATOM 744 C CA . SER A 1 97 ? -9.369 4.942 13.769 1.00 82.75 97 SER A CA 1
ATOM 745 C C . SER A 1 97 ? -9.095 4.921 15.277 1.00 82.75 97 SER A C 1
ATOM 747 O O . SER A 1 97 ? -10.026 4.880 16.088 1.00 82.75 97 SER A O 1
ATOM 749 N N . LYS A 1 98 ? -7.821 5.043 15.681 1.00 74.94 98 LYS A N 1
ATOM 750 C CA . LYS A 1 98 ? -7.433 5.137 17.099 1.00 74.94 98 LYS A CA 1
ATOM 751 C C . LYS A 1 98 ? -8.049 6.366 17.774 1.00 74.94 98 LYS A C 1
ATOM 753 O O . LYS A 1 98 ? -8.530 6.257 18.900 1.00 74.94 98 LYS A O 1
ATOM 758 N N . ILE A 1 99 ? -8.091 7.512 17.089 1.00 66.56 99 ILE A N 1
ATOM 759 C CA . ILE A 1 99 ? -8.697 8.748 17.613 1.00 66.56 99 ILE A CA 1
ATOM 760 C C . ILE A 1 99 ? -10.205 8.571 17.842 1.00 66.56 99 ILE A C 1
ATOM 762 O O . ILE A 1 99 ? -10.714 8.973 18.890 1.00 66.56 99 ILE A O 1
ATOM 766 N N . VAL A 1 100 ? -10.926 7.944 16.906 1.00 60.56 100 VAL A N 1
ATOM 767 C CA . VAL A 1 100 ? -12.369 7.680 17.056 1.00 60.56 100 VAL A CA 1
ATOM 768 C C . VAL A 1 100 ? -12.641 6.744 18.236 1.00 60.56 100 VAL A C 1
ATOM 770 O O . VAL A 1 100 ? -13.568 6.993 19.011 1.00 60.56 100 VAL A O 1
ATOM 773 N N . VAL A 1 101 ? -11.817 5.708 18.423 1.00 59.41 101 VAL A N 1
ATOM 774 C CA . VAL A 1 101 ? -11.924 4.807 19.582 1.00 59.41 101 VAL A CA 1
ATOM 775 C C . VAL A 1 101 ? -11.684 5.565 20.890 1.00 59.41 101 VAL A C 1
ATOM 777 O O . VAL A 1 101 ? -12.499 5.449 21.800 1.00 59.41 101 VAL A O 1
ATOM 780 N N . LEU A 1 102 ? -10.638 6.394 20.974 1.00 58.12 102 LEU A N 1
ATOM 781 C CA . LEU A 1 102 ? -10.337 7.189 22.173 1.00 58.12 102 LEU A CA 1
ATOM 782 C C . LEU A 1 102 ? -11.452 8.186 22.520 1.00 58.12 102 LEU A C 1
ATOM 784 O O . LEU A 1 102 ? -11.795 8.333 23.691 1.00 58.12 102 LEU A O 1
ATOM 788 N N . ARG A 1 103 ? -12.052 8.846 21.520 1.00 54.75 103 ARG A N 1
ATOM 789 C CA . ARG A 1 103 ? -13.169 9.783 21.737 1.00 54.75 103 ARG A CA 1
ATOM 790 C C . ARG A 1 103 ? -14.440 9.100 22.233 1.00 54.75 103 ARG A C 1
ATOM 792 O O . ARG A 1 103 ? -15.191 9.702 22.993 1.00 54.75 103 ARG A O 1
ATOM 799 N N . ARG A 1 104 ? -14.692 7.853 21.830 1.00 59.56 104 ARG A N 1
ATOM 800 C CA . ARG A 1 104 ? -15.849 7.092 22.321 1.00 59.56 104 ARG A CA 1
ATOM 801 C C . ARG A 1 104 ? -15.705 6.745 23.808 1.00 59.56 104 ARG A C 1
ATOM 803 O O . ARG A 1 104 ? -16.703 6.717 24.516 1.00 59.56 104 ARG A O 1
ATOM 810 N N . SER A 1 105 ? -14.475 6.552 24.288 1.00 54.03 105 SER A N 1
ATOM 811 C CA . SER A 1 105 ? -14.167 6.252 25.693 1.00 54.03 105 SER A CA 1
ATOM 812 C C . SER A 1 105 ? -14.378 7.432 26.646 1.00 54.03 105 SER A C 1
ATOM 814 O O . SER A 1 105 ? -14.546 7.224 27.843 1.00 54.03 105 SER A O 1
ATOM 816 N N . THR A 1 106 ? -14.341 8.673 26.150 1.00 54.59 106 THR A N 1
ATOM 817 C CA . THR A 1 106 ? -14.420 9.885 26.987 1.00 54.59 106 THR A CA 1
ATOM 818 C C . THR A 1 106 ? -15.823 10.488 27.074 1.00 54.59 106 THR A C 1
ATOM 820 O O . THR A 1 106 ? -16.014 11.493 27.756 1.00 54.59 106 THR A O 1
ATOM 823 N N . GLN A 1 107 ? -16.827 9.868 26.444 1.00 52.88 107 GLN A N 1
ATOM 824 C CA . GLN A 1 107 ? -18.220 10.325 26.451 1.00 52.88 107 GLN A CA 1
ATOM 825 C C . GLN A 1 107 ? -19.125 9.393 27.277 1.00 52.88 107 GLN A C 1
ATOM 827 O O . GLN A 1 107 ? -20.165 8.936 26.822 1.00 52.88 107 GLN A O 1
ATOM 832 N N . THR A 1 108 ? -18.740 9.126 28.523 1.00 53.94 108 THR A N 1
ATOM 833 C CA . THR A 1 108 ? -19.638 8.594 29.564 1.00 53.94 108 THR A CA 1
ATOM 834 C C . THR A 1 108 ? -19.363 9.336 30.863 1.00 53.94 108 THR A C 1
ATOM 836 O O . THR A 1 108 ? -18.656 8.853 31.741 1.00 53.94 108 THR A O 1
ATOM 839 N N . GLY A 1 109 ? -19.902 10.547 30.965 1.00 57.41 109 GLY A N 1
ATOM 840 C CA . GLY A 1 109 ? -20.051 11.267 32.226 1.00 57.41 109 GLY A CA 1
ATOM 841 C C . GLY A 1 109 ? -21.513 11.698 32.349 1.00 57.41 109 GLY A C 1
ATOM 842 O O . GLY A 1 109 ? -21.998 12.364 31.431 1.00 57.41 109 GLY A O 1
ATOM 843 N N . PRO A 1 110 ? -22.249 11.293 33.401 1.00 64.94 110 PRO A N 1
ATOM 844 C CA . PRO A 1 110 ? -23.639 11.693 33.561 1.00 64.94 110 PRO A CA 1
ATOM 845 C C . PRO A 1 110 ? -23.717 13.209 33.762 1.00 64.94 110 PRO A C 1
ATOM 847 O O . PRO A 1 110 ? -22.921 13.801 34.490 1.00 64.94 110 PRO A O 1
ATOM 850 N N . LYS A 1 111 ? -24.680 13.835 33.083 1.00 58.06 111 LYS A N 1
ATOM 851 C CA . LYS A 1 111 ? -24.979 15.263 33.198 1.00 58.06 111 LYS A CA 1
ATOM 852 C C . LYS A 1 111 ? -25.643 15.508 34.562 1.00 58.06 111 LYS A C 1
ATOM 854 O O . LYS A 1 111 ? -26.698 14.916 34.787 1.00 58.06 111 LYS A O 1
ATOM 859 N N . PRO A 1 112 ? -25.069 16.319 35.469 1.00 63.56 112 PRO A N 1
ATOM 860 C CA . PRO A 1 112 ? -25.766 16.673 36.696 1.00 63.56 112 PRO A CA 1
ATOM 861 C C . PRO A 1 112 ? -26.924 17.621 36.352 1.00 63.56 112 PRO A C 1
ATOM 863 O O . PRO A 1 112 ? -26.734 18.591 35.612 1.00 63.56 112 PRO A O 1
ATOM 866 N N . LEU A 1 113 ? -28.119 17.265 36.834 1.00 61.28 113 LEU A N 1
ATOM 867 C CA . LEU A 1 113 ? -29.276 18.153 36.970 1.00 61.28 113 LEU A CA 1
ATOM 868 C C . LEU A 1 113 ? -29.143 18.955 38.265 1.00 61.28 113 LEU A C 1
ATOM 870 O O . LEU A 1 113 ? -28.636 18.369 39.249 1.00 61.28 113 LEU A O 1
#

Mean predicted aligned error: 11.22 Å

Nearest PDB structures (foldseek):
  6kgq-assembly1_A  TM=5.783E-01  e=7.714E+00  Homo sapiens

Solvent-accessible surface area (backbone atoms only — not comparable to full-atom values): 6608 Å² total; per-residue (Å²): 140,79,88,83,85,81,82,85,74,83,77,78,67,57,59,64,55,52,52,52,46,10,55,54,47,48,32,71,79,34,66,97,42,36,75,57,52,54,52,39,43,78,73,31,69,70,52,32,50,51,25,44,53,43,33,54,32,52,51,50,40,64,51,30,76,74,47,61,74,93,52,21,60,65,51,38,52,53,31,50,51,52,39,53,53,48,53,50,54,52,50,51,54,54,53,51,52,52,51,56,55,56,56,62,71,71,71,82,71,86,80,85,128

pLDDT: mean 79.92, std 17.77, range [36.66, 95.62]

Foldseek 3Di:
DDDDDDDPDDPPPVCVVLQVLLLVLVCVLVVVCSVLLVVCCVVPVVSVVLSSQLSVLVVQLVVLVVDPPVCSVVSNVVSVVSNVVSSVVNVVVSVVVVVVVVVVVVPDDDDDD

Radius of gyration: 20.81 Å; Cα contacts (8 Å, |Δi|>4): 63; chains: 1; bounding box: 47×47×73 Å